Protein AF-A0A9W4V051-F1 (afdb_monomer)

Foldseek 3Di:
DPPDDDPDPPDPPPADPVNVDDDPVNVVVVVCVVVVPDPDDDDPVNVCVVVVVVVVD

Secondary structure (DSSP, 8-state):
---PPP--SSS-TT--HHHHS--HHHHHHHHHHHHTS-SSPPPHHHHHHHHHHHTT-

Mean predicted aligned error: 14.43 Å

Solvent-accessible surface area (backbone atoms only — not comparable to full-atom values): 3856 Å² total; per-residue (Å²): 128,88,88,65,77,76,80,70,82,89,50,77,84,85,59,55,73,76,74,70,50,86,46,79,62,55,51,51,52,50,51,47,55,68,68,64,50,68,99,56,85,80,50,71,66,59,50,51,54,55,54,55,54,63,74,74,106

Structure (mmCIF, N/CA/C/O backbone):
data_AF-A0A9W4V051-F1
#
_entry.id   AF-A0A9W4V051-F1
#
loop_
_atom_site.group_PDB
_atom_site.id
_atom_site.type_symbol
_atom_site.label_atom_id
_atom_site.label_alt_id
_atom_site.label_comp_id
_atom_site.label_asym_id
_atom_site.label_entity_id
_atom_site.label_seq_id
_atom_site.pdbx_PDB_ins_code
_atom_site.Cartn_x
_atom_site.Cartn_y
_atom_site.Cartn_z
_atom_site.occupancy
_atom_site.B_iso_or_equiv
_atom_site.auth_seq_id
_atom_site.auth_comp_id
_atom_site.auth_asym_id
_atom_site.auth_atom_id
_atom_site.pdbx_PDB_model_num
ATOM 1 N N . MET A 1 1 ? -33.048 -8.132 -18.921 1.00 44.00 1 MET A N 1
ATOM 2 C CA . MET A 1 1 ? -31.862 -7.806 -18.098 1.00 44.00 1 MET A CA 1
ATOM 3 C C . MET A 1 1 ? -30.655 -7.970 -19.005 1.00 44.00 1 MET A C 1
ATOM 5 O O . MET A 1 1 ? -30.663 -8.956 -19.731 1.00 44.00 1 MET A O 1
ATOM 9 N N . PRO A 1 2 ? -29.685 -7.043 -19.081 1.00 45.00 2 PRO A N 1
ATOM 10 C CA . PRO A 1 2 ? -28.478 -7.336 -19.833 1.00 45.00 2 PRO A CA 1
ATOM 11 C C . PRO A 1 2 ? -27.679 -8.369 -19.034 1.00 45.00 2 PRO A C 1
ATOM 13 O O . PRO A 1 2 ? -27.147 -8.066 -17.968 1.00 45.00 2 PRO A O 1
ATOM 16 N N . GLU A 1 3 ? -27.669 -9.595 -19.548 1.00 54.88 3 GLU A N 1
ATOM 17 C CA . GLU A 1 3 ? -26.812 -10.703 -19.138 1.00 54.88 3 GLU A CA 1
ATOM 18 C C . GLU A 1 3 ? -25.359 -10.322 -19.430 1.00 54.88 3 GLU A C 1
ATOM 20 O O . GLU A 1 3 ? -24.811 -10.618 -20.488 1.00 54.88 3 GLU A O 1
ATOM 25 N N . LYS A 1 4 ? -24.728 -9.584 -18.521 1.00 49.62 4 LYS A N 1
ATOM 26 C CA . LYS A 1 4 ? -23.271 -9.606 -18.442 1.00 49.62 4 LYS A CA 1
ATOM 27 C C . LYS A 1 4 ? -22.915 -10.551 -17.305 1.00 49.62 4 LYS A C 1
ATOM 29 O O . LYS A 1 4 ? -23.490 -10.390 -16.224 1.00 49.62 4 LYS A O 1
ATOM 34 N N . PRO A 1 5 ? -22.034 -11.538 -17.533 1.00 51.00 5 PRO A N 1
ATOM 35 C CA . PRO A 1 5 ? -21.617 -12.417 -16.458 1.00 51.00 5 PRO A CA 1
ATOM 36 C C . PRO A 1 5 ? -21.034 -11.563 -15.328 1.00 51.00 5 PRO A C 1
ATOM 38 O O . PRO A 1 5 ? -20.364 -10.553 -15.581 1.00 51.00 5 PRO A O 1
ATOM 41 N N . LEU A 1 6 ? -21.323 -11.953 -14.079 1.00 55.69 6 LEU A N 1
ATOM 42 C CA . LEU A 1 6 ? -20.491 -11.547 -12.951 1.00 55.69 6 LEU A CA 1
ATOM 43 C C . LEU A 1 6 ? -19.055 -11.836 -13.376 1.00 55.69 6 LEU A C 1
ATOM 45 O O . LEU A 1 6 ? -18.774 -12.955 -13.789 1.00 55.69 6 LEU A O 1
ATOM 49 N N . ARG A 1 7 ? -18.208 -10.805 -13.343 1.00 52.81 7 ARG A N 1
ATOM 50 C CA . ARG A 1 7 ? -16.789 -10.874 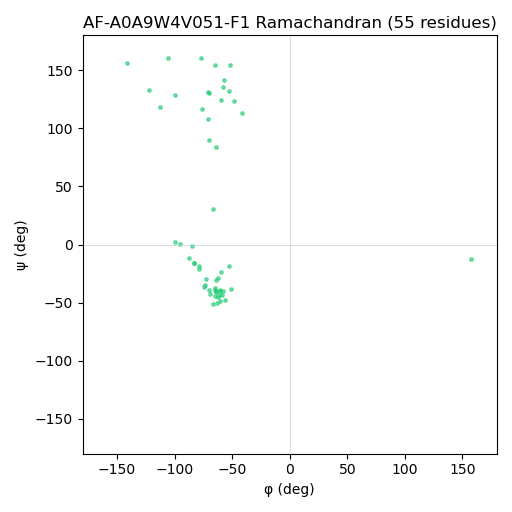-13.697 1.00 52.81 7 ARG A CA 1
ATOM 51 C C . ARG A 1 7 ? -16.216 -12.166 -13.112 1.00 52.81 7 ARG A C 1
ATOM 53 O O . ARG A 1 7 ? -16.245 -12.304 -11.890 1.00 52.81 7 ARG A O 1
ATOM 60 N N . ASP A 1 8 ? -15.823 -13.108 -13.962 1.00 55.19 8 ASP A N 1
ATOM 61 C CA . ASP A 1 8 ? -15.211 -14.345 -13.494 1.00 55.19 8 ASP A CA 1
ATOM 62 C C . ASP A 1 8 ? -13.815 -13.975 -12.977 1.00 55.19 8 ASP A C 1
ATOM 64 O O . ASP A 1 8 ? -13.123 -13.154 -13.574 1.00 55.19 8 ASP A O 1
ATOM 68 N N . TRP A 1 9 ? -13.467 -14.436 -11.777 1.00 54.53 9 TRP A N 1
ATOM 69 C CA . TRP A 1 9 ? -12.185 -14.102 -11.131 1.00 54.53 9 TRP A CA 1
ATOM 70 C C . TRP A 1 9 ? -11.131 -15.186 -11.399 1.00 54.53 9 TRP A C 1
ATOM 72 O O . TRP A 1 9 ? -10.021 -15.113 -10.871 1.00 54.53 9 TRP A O 1
ATOM 82 N N . THR A 1 10 ? -11.492 -16.228 -12.153 1.00 53.72 10 THR A N 1
ATOM 83 C CA . THR A 1 10 ? -10.668 -17.422 -12.390 1.00 53.72 10 THR A CA 1
ATOM 84 C C . THR A 1 10 ? -9.572 -17.220 -13.419 1.00 53.72 10 THR A C 1
ATOM 86 O O . THR A 1 10 ? -8.580 -17.946 -13.429 1.00 53.72 10 THR A O 1
ATOM 89 N N . ASP A 1 11 ? -9.726 -16.224 -14.265 1.00 54.19 11 ASP A N 1
ATOM 90 C CA . ASP A 1 11 ? -8.801 -15.834 -15.294 1.00 54.19 11 ASP A CA 1
ATOM 91 C C . ASP A 1 11 ? -8.432 -14.379 -15.032 1.00 54.19 11 ASP A C 1
ATOM 93 O O . ASP A 1 11 ? -9.270 -13.520 -14.782 1.00 54.19 11 ASP A O 1
ATOM 97 N N . ALA A 1 12 ? -7.152 -14.044 -15.067 1.00 54.50 12 ALA A N 1
ATOM 98 C CA . ALA A 1 12 ? -6.719 -12.652 -15.013 1.00 54.50 12 ALA A CA 1
ATOM 99 C C . ALA A 1 12 ? -7.137 -11.864 -16.287 1.00 54.50 12 ALA A C 1
ATOM 101 O O . ALA A 1 12 ? -6.434 -10.944 -16.707 1.00 54.50 12 ALA A O 1
ATOM 102 N N . GLU A 1 13 ? -8.258 -12.220 -16.926 1.00 56.31 13 GLU A N 1
ATOM 103 C CA . GLU A 1 13 ? -8.807 -11.624 -18.136 1.00 56.31 13 GLU A CA 1
ATOM 104 C C . GLU A 1 13 ? -9.339 -10.223 -17.824 1.00 56.31 13 GLU A C 1
ATOM 106 O O . GLU A 1 13 ? -10.479 -9.974 -17.429 1.00 56.31 13 GLU A O 1
ATOM 111 N N . GLY A 1 14 ? -8.438 -9.262 -17.969 1.00 61.97 14 GLY A N 1
ATOM 112 C CA . GLY A 1 14 ? -8.725 -7.846 -17.784 1.00 61.97 14 GLY A CA 1
ATOM 113 C C . GLY A 1 14 ? -7.497 -7.013 -17.458 1.00 61.97 14 GLY A C 1
ATOM 114 O O . GLY A 1 14 ? -7.582 -5.789 -17.524 1.00 61.97 14 GLY A O 1
ATOM 115 N N . TRP A 1 15 ? -6.378 -7.659 -17.133 1.00 63.94 15 TRP A N 1
ATOM 116 C CA . TRP A 1 15 ? -5.104 -6.998 -16.906 1.00 63.94 15 TRP A CA 1
ATOM 117 C C . TRP A 1 15 ? -4.145 -7.414 -18.012 1.00 63.94 15 TRP A C 1
ATOM 119 O O . TRP A 1 15 ? -3.852 -8.598 -18.172 1.00 63.94 15 TRP A O 1
ATOM 129 N N . SER A 1 16 ? -3.677 -6.454 -18.808 1.00 69.75 16 SER A N 1
ATOM 130 C CA . SER A 1 16 ? -2.573 -6.734 -19.719 1.00 69.75 16 SER A CA 1
ATOM 131 C C . SER A 1 16 ? -1.317 -7.060 -18.910 1.00 69.75 16 SER A C 1
ATOM 133 O O . SER A 1 16 ? -1.162 -6.612 -17.772 1.00 69.75 16 SER A O 1
ATOM 135 N N . GLU A 1 17 ? -0.395 -7.822 -19.498 1.00 70.62 17 GLU A N 1
ATOM 136 C CA . GLU A 1 17 ? 0.893 -8.139 -18.869 1.00 70.62 17 GLU A CA 1
ATOM 137 C C . GLU A 1 17 ? 1.608 -6.868 -18.377 1.00 70.62 17 GLU A C 1
ATOM 139 O O . GLU A 1 17 ? 2.151 -6.847 -17.276 1.00 70.62 17 GLU A O 1
ATOM 144 N N . ASP A 1 18 ? 1.520 -5.777 -19.140 1.00 74.00 18 ASP A N 1
ATOM 145 C CA . ASP A 1 18 ? 2.087 -4.477 -18.774 1.00 74.00 18 ASP A CA 1
ATOM 146 C C . ASP A 1 18 ? 1.455 -3.862 -17.520 1.00 74.00 18 ASP A C 1
ATOM 148 O O . ASP A 1 18 ? 2.142 -3.171 -16.774 1.00 74.00 18 ASP A O 1
ATOM 152 N N . GLN A 1 19 ? 0.176 -4.129 -17.246 1.00 68.88 19 GLN A N 1
ATOM 153 C CA . GLN A 1 19 ? -0.488 -3.670 -16.021 1.00 68.88 19 GLN A CA 1
ATOM 154 C C . GLN A 1 19 ? -0.149 -4.532 -14.802 1.00 68.88 19 GLN A C 1
ATOM 156 O O . GLN A 1 19 ? -0.348 -4.099 -13.670 1.00 68.88 19 GLN A O 1
ATOM 161 N N . LEU A 1 20 ? 0.350 -5.749 -15.024 1.00 74.69 20 LEU A N 1
ATOM 162 C CA . LEU A 1 20 ? 0.848 -6.628 -13.967 1.00 74.69 20 LEU A CA 1
ATOM 163 C C . LEU A 1 20 ? 2.330 -6.376 -13.661 1.00 74.69 20 LEU A C 1
ATOM 165 O O . LEU A 1 20 ? 2.851 -6.879 -12.662 1.00 74.69 20 LEU A O 1
ATOM 169 N N . ARG A 1 21 ? 3.030 -5.606 -14.503 1.00 84.69 21 ARG A N 1
ATOM 170 C CA . ARG A 1 21 ? 4.430 -5.249 -14.279 1.00 84.69 21 ARG A CA 1
ATOM 171 C C . ARG A 1 21 ? 4.527 -4.179 -13.205 1.00 84.69 21 ARG A C 1
ATOM 173 O O . ARG A 1 21 ? 4.102 -3.046 -13.391 1.00 84.69 21 ARG A O 1
ATOM 180 N N . TRP A 1 22 ? 5.176 -4.546 -12.108 1.00 84.69 22 TRP A N 1
ATOM 181 C CA . TRP A 1 22 ? 5.541 -3.610 -11.058 1.00 84.69 22 TRP A CA 1
ATOM 182 C C . TRP A 1 22 ? 6.451 -2.506 -11.603 1.00 84.69 22 TRP A C 1
ATOM 184 O O . TRP A 1 22 ? 7.521 -2.784 -12.154 1.00 84.69 22 TRP A O 1
ATOM 194 N N . THR A 1 23 ? 6.055 -1.253 -11.417 1.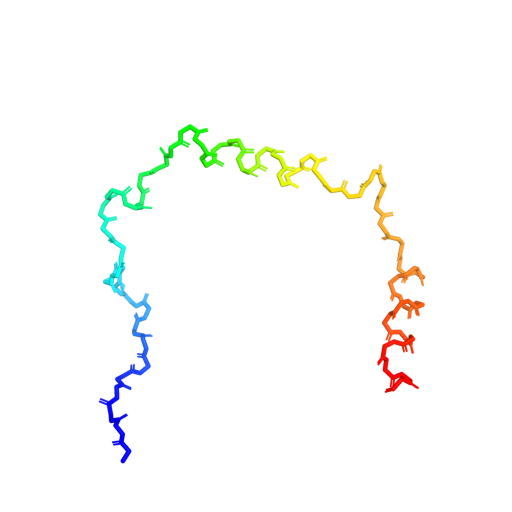00 89.88 23 THR A N 1
ATOM 195 C CA . THR A 1 23 ? 6.832 -0.089 -11.841 1.00 89.88 23 THR A CA 1
ATOM 196 C C . THR A 1 23 ? 7.500 0.609 -10.652 1.00 89.88 23 THR A C 1
ATOM 198 O O . THR A 1 23 ? 7.073 0.472 -9.503 1.00 89.88 23 THR A O 1
ATOM 201 N N . PRO A 1 24 ? 8.539 1.431 -10.891 1.00 92.81 24 PRO A N 1
ATOM 202 C CA . PRO A 1 24 ? 9.103 2.281 -9.844 1.00 92.81 24 PRO A CA 1
ATOM 203 C C . PRO A 1 24 ? 8.099 3.269 -9.232 1.00 92.81 24 PRO A C 1
ATOM 205 O O . PRO A 1 24 ? 8.305 3.722 -8.109 1.00 92.81 24 PRO A O 1
ATOM 208 N N . GLU A 1 25 ? 7.033 3.635 -9.952 1.00 89.88 25 GLU A N 1
ATOM 209 C CA . GLU A 1 25 ? 5.987 4.513 -9.420 1.00 89.88 25 GLU A CA 1
ATOM 210 C C . GLU A 1 25 ? 5.080 3.767 -8.431 1.00 89.88 25 GLU A C 1
ATOM 212 O O . GLU A 1 25 ? 4.747 4.322 -7.385 1.00 89.88 25 GLU A O 1
ATOM 217 N N . ASP A 1 26 ? 4.787 2.486 -8.680 1.00 89.25 26 ASP A N 1
ATOM 218 C CA . ASP A 1 26 ? 4.051 1.630 -7.738 1.00 89.25 26 ASP A CA 1
ATOM 219 C C . ASP A 1 26 ? 4.801 1.495 -6.409 1.00 89.25 26 ASP A C 1
ATOM 221 O O . ASP A 1 26 ? 4.197 1.601 -5.339 1.00 89.25 26 ASP A O 1
ATOM 225 N N . THR A 1 27 ? 6.137 1.382 -6.460 1.00 89.88 27 THR A N 1
ATOM 226 C CA . THR A 1 27 ? 6.983 1.430 -5.257 1.00 89.88 27 THR A CA 1
ATOM 227 C C . THR A 1 27 ? 6.760 2.719 -4.471 1.00 89.88 27 THR A C 1
ATOM 229 O O . THR A 1 27 ? 6.525 2.662 -3.266 1.00 89.88 27 THR A O 1
ATOM 232 N N . LYS A 1 28 ? 6.765 3.884 -5.131 1.00 89.56 28 LYS A N 1
ATOM 233 C CA . LYS A 1 28 ? 6.555 5.172 -4.449 1.00 89.56 28 LYS A CA 1
ATOM 234 C C . LYS A 1 28 ? 5.155 5.288 -3.854 1.00 89.56 28 LYS A C 1
ATOM 236 O O . LYS A 1 28 ? 5.003 5.844 -2.76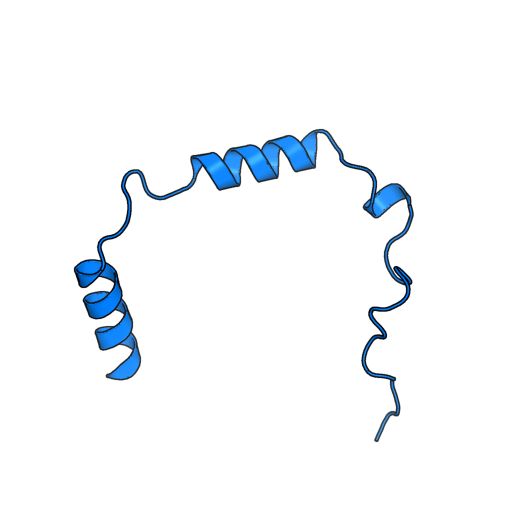7 1.00 89.56 28 LYS A O 1
ATOM 241 N N . ILE A 1 29 ? 4.129 4.799 -4.553 1.00 86.44 29 ILE A N 1
ATOM 242 C CA . ILE A 1 29 ? 2.742 4.809 -4.066 1.00 86.44 29 ILE A CA 1
ATOM 243 C C . ILE A 1 29 ? 2.615 3.920 -2.826 1.00 86.44 29 ILE A C 1
ATOM 245 O O . ILE A 1 29 ? 2.027 4.340 -1.825 1.00 86.44 29 ILE A O 1
ATOM 249 N N . MET A 1 30 ? 3.207 2.727 -2.858 1.00 86.12 30 MET A N 1
ATOM 250 C CA . MET A 1 30 ? 3.237 1.808 -1.724 1.00 86.12 30 MET A CA 1
ATOM 251 C C . MET A 1 30 ? 3.997 2.409 -0.537 1.00 86.12 30 MET A C 1
ATOM 253 O O . MET A 1 30 ? 3.460 2.454 0.567 1.00 86.12 30 MET A O 1
ATOM 257 N N . GLU A 1 31 ? 5.208 2.927 -0.748 1.00 86.75 31 GLU A N 1
ATOM 258 C CA . GLU A 1 31 ? 6.018 3.556 0.302 1.00 86.75 31 GLU A CA 1
ATOM 259 C C . GLU A 1 31 ? 5.302 4.747 0.937 1.00 86.75 31 GLU A C 1
ATOM 261 O O . GLU A 1 31 ? 5.280 4.877 2.160 1.00 86.75 31 GLU A O 1
ATOM 266 N N . ARG A 1 32 ? 4.668 5.607 0.132 1.00 83.94 32 ARG A N 1
ATOM 267 C CA . ARG A 1 32 ? 3.839 6.699 0.654 1.00 83.94 32 ARG A CA 1
ATOM 268 C C . ARG A 1 32 ? 2.677 6.163 1.467 1.00 83.94 32 ARG A C 1
ATOM 270 O O . ARG A 1 32 ? 2.431 6.690 2.540 1.00 83.94 32 ARG A O 1
ATOM 277 N N . SER A 1 33 ? 1.997 5.123 0.997 1.00 79.94 33 SER A N 1
ATOM 278 C CA . SER A 1 33 ? 0.859 4.534 1.707 1.00 79.94 33 SER A CA 1
ATOM 279 C C . SER A 1 33 ? 1.282 3.969 3.066 1.00 79.94 33 SER A C 1
ATOM 281 O O . SER A 1 33 ? 0.659 4.288 4.077 1.00 79.94 33 SER A O 1
ATOM 283 N N . LEU A 1 34 ? 2.397 3.234 3.113 1.00 77.94 34 LEU A N 1
ATOM 284 C CA . LEU A 1 34 ? 2.979 2.690 4.344 1.00 77.94 34 LEU A CA 1
ATOM 285 C C . LEU A 1 34 ? 3.442 3.791 5.310 1.00 77.94 34 LEU A C 1
ATOM 287 O O . LEU A 1 34 ? 3.201 3.697 6.510 1.00 77.94 34 LEU A O 1
ATOM 291 N N . ASN A 1 35 ? 4.053 4.857 4.790 1.00 78.06 35 ASN A N 1
ATOM 292 C CA . ASN A 1 35 ? 4.549 5.977 5.594 1.00 78.06 35 ASN A CA 1
ATOM 293 C C . ASN A 1 35 ? 3.465 7.015 5.946 1.00 78.06 35 ASN A C 1
ATOM 295 O O . ASN A 1 35 ? 3.669 7.835 6.837 1.00 78.06 35 ASN A O 1
ATOM 299 N N . SER A 1 36 ? 2.318 6.994 5.260 1.00 73.50 36 SER A N 1
ATOM 300 C CA . SER A 1 36 ? 1.167 7.878 5.514 1.00 73.50 36 SER A CA 1
ATOM 301 C C . SER A 1 36 ? 0.229 7.363 6.601 1.00 73.50 36 SER A C 1
ATOM 303 O O . SER A 1 36 ? -0.757 8.026 6.928 1.00 73.50 36 SER A O 1
ATOM 305 N N . GLY A 1 37 ? 0.527 6.186 7.162 1.00 68.50 37 GLY A N 1
ATOM 306 C CA . GLY A 1 37 ? -0.172 5.673 8.327 1.00 68.50 37 GLY A CA 1
ATOM 307 C C . GLY A 1 37 ? -0.198 6.706 9.463 1.00 68.50 37 GLY A C 1
ATOM 308 O O . GLY A 1 37 ? 0.666 7.588 9.545 1.00 68.50 37 GLY A O 1
ATOM 309 N N . PRO A 1 38 ? -1.198 6.633 10.355 1.00 65.88 38 PRO A N 1
ATOM 310 C CA . PRO A 1 38 ? -1.291 7.571 11.460 1.00 65.88 38 PRO A CA 1
ATOM 311 C C . PRO A 1 38 ? -0.006 7.491 12.294 1.00 65.88 38 PRO A C 1
ATOM 313 O O . PRO A 1 38 ? 0.474 6.399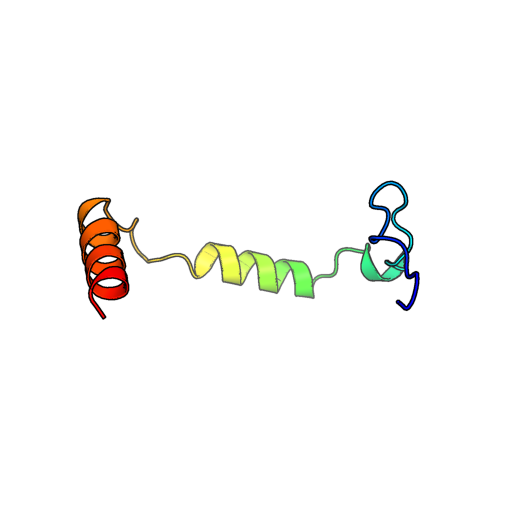 12.59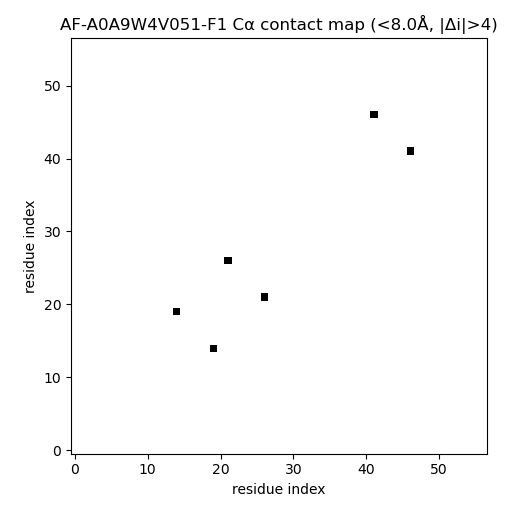2 1.00 65.88 38 PRO A O 1
ATOM 316 N N . HIS A 1 39 ? 0.547 8.648 12.685 1.00 68.31 39 HIS A N 1
ATOM 317 C CA . HIS A 1 39 ? 1.808 8.746 13.444 1.00 68.31 39 HIS A CA 1
ATOM 318 C C . HIS A 1 39 ? 1.836 7.8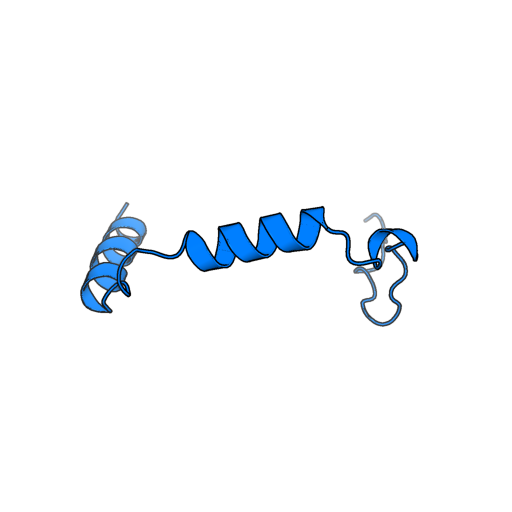82 14.718 1.00 68.31 39 HIS A C 1
ATOM 320 O O . HIS A 1 39 ? 2.902 7.595 15.256 1.00 68.31 39 HIS A O 1
ATOM 326 N N . ARG A 1 40 ? 0.660 7.461 15.195 1.00 74.94 40 ARG A N 1
ATOM 327 C CA . ARG A 1 40 ? 0.474 6.409 16.189 1.00 74.94 40 ARG A CA 1
ATOM 328 C C . ARG A 1 40 ? -0.747 5.567 15.839 1.00 74.94 40 ARG A C 1
ATOM 330 O O . ARG A 1 40 ? -1.681 6.063 15.208 1.00 74.94 40 ARG A O 1
ATOM 337 N N . ALA A 1 41 ? -0.772 4.326 16.319 1.00 74.44 41 ALA A N 1
ATOM 338 C CA . ALA A 1 41 ? -1.962 3.488 16.246 1.00 74.44 41 ALA A CA 1
ATOM 339 C C . ALA A 1 41 ? -3.176 4.229 16.838 1.00 74.44 41 ALA A C 1
ATOM 341 O O . ALA A 1 41 ? -3.094 4.822 17.918 1.00 74.44 41 ALA A O 1
ATOM 342 N N . THR A 1 42 ? -4.290 4.219 16.105 1.00 77.94 42 THR A N 1
ATOM 343 C CA . THR A 1 42 ? -5.580 4.703 16.610 1.00 77.94 42 THR A CA 1
ATOM 344 C C . THR A 1 42 ? -6.083 3.718 17.657 1.00 77.94 42 THR A C 1
ATOM 346 O O . THR A 1 42 ? -6.070 2.511 17.410 1.00 77.94 42 THR A O 1
ATOM 349 N N . THR A 1 43 ? -6.485 4.203 18.830 1.00 83.69 43 THR A N 1
ATOM 350 C CA . THR A 1 43 ? -6.936 3.311 19.904 1.00 83.69 43 THR A CA 1
ATOM 351 C C . THR A 1 43 ? -8.348 2.797 19.638 1.00 83.69 43 THR A C 1
ATOM 353 O O . THR A 1 43 ? -9.113 3.373 18.859 1.00 83.69 43 THR A O 1
ATOM 356 N N . TYR A 1 44 ? -8.711 1.704 20.306 1.00 78.88 44 TYR A N 1
ATOM 357 C CA . TYR A 1 44 ? -10.052 1.138 20.212 1.00 78.88 44 TYR A CA 1
ATOM 358 C C . TYR A 1 44 ? -11.128 2.161 20.621 1.00 78.88 44 TYR A C 1
ATOM 360 O O . TYR A 1 44 ? -12.146 2.301 19.945 1.00 78.88 44 TYR A O 1
ATOM 368 N N . GLU A 1 45 ? -10.870 2.950 21.664 1.00 84.62 45 GLU A N 1
ATOM 369 C CA . GLU A 1 45 ? -11.775 3.992 22.158 1.00 84.62 45 GLU A CA 1
ATOM 370 C C . GLU A 1 45 ? -11.981 5.111 21.126 1.00 84.62 45 GLU A C 1
ATOM 372 O O . GLU A 1 45 ? -13.103 5.585 20.931 1.00 84.62 45 GLU A O 1
ATOM 377 N N . GLU A 1 46 ? -10.915 5.511 20.423 1.00 81.69 46 GLU A N 1
ATOM 378 C CA . GLU A 1 46 ? -10.970 6.518 19.357 1.00 81.69 46 GLU A CA 1
ATOM 379 C C . GLU A 1 46 ? -11.803 6.031 18.158 1.00 81.69 46 GLU A C 1
ATOM 381 O O . GLU A 1 46 ? -12.565 6.810 17.576 1.00 81.69 46 GLU A O 1
ATOM 386 N N . ILE A 1 47 ? -11.706 4.741 17.815 1.00 83.44 47 ILE A N 1
ATOM 387 C CA . ILE A 1 47 ? -12.511 4.112 16.757 1.00 83.44 47 ILE A CA 1
ATOM 388 C C . ILE A 1 47 ? -13.988 4.086 17.161 1.00 83.44 47 ILE A C 1
ATOM 390 O O . ILE A 1 47 ? -14.839 4.556 16.402 1.00 83.44 47 ILE A O 1
ATOM 394 N N . VAL A 1 48 ? -14.299 3.591 18.363 1.00 82.56 48 VAL A N 1
ATOM 395 C CA . VAL A 1 48 ? -15.679 3.486 18.867 1.00 82.56 48 VAL A CA 1
ATOM 396 C C . VAL A 1 48 ? -16.343 4.860 18.958 1.00 82.56 48 VAL A C 1
ATOM 398 O O . VAL A 1 48 ? -17.501 5.001 18.571 1.00 82.56 48 VAL A O 1
ATOM 401 N N . SER A 1 49 ? -15.611 5.887 19.397 1.00 78.06 49 SER A N 1
ATOM 402 C CA . SER A 1 49 ? -16.107 7.266 19.448 1.00 78.06 49 SER A CA 1
ATOM 403 C C . SER A 1 49 ? -16.498 7.791 18.059 1.00 78.06 49 SER A C 1
ATOM 405 O O . SER A 1 49 ? -17.611 8.280 17.868 1.00 78.06 49 SER A O 1
ATOM 407 N N . LYS A 1 50 ? -15.631 7.626 17.050 1.00 78.69 50 LYS A N 1
ATOM 408 C CA . LYS A 1 50 ? -15.900 8.111 15.684 1.00 78.69 50 LYS A CA 1
ATOM 409 C C . LYS A 1 50 ? -17.014 7.339 14.981 1.00 78.69 50 LYS A C 1
ATOM 411 O O . LYS A 1 50 ? -1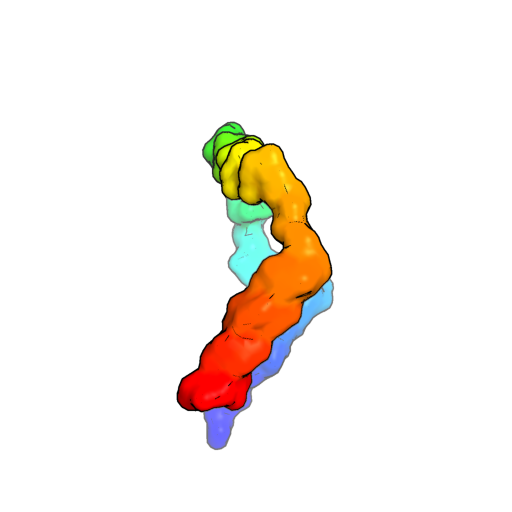7.868 7.947 14.341 1.00 78.69 50 LYS A O 1
ATOM 416 N N . VAL A 1 51 ? -17.029 6.013 15.104 1.00 77.75 51 VAL A N 1
ATOM 417 C CA . VAL A 1 51 ? -18.069 5.169 14.492 1.00 77.75 51 VAL A CA 1
ATOM 418 C C . VAL A 1 51 ? -19.412 5.371 15.197 1.00 77.75 51 VAL A C 1
ATOM 420 O O . VAL A 1 51 ? -20.443 5.476 14.539 1.00 77.75 5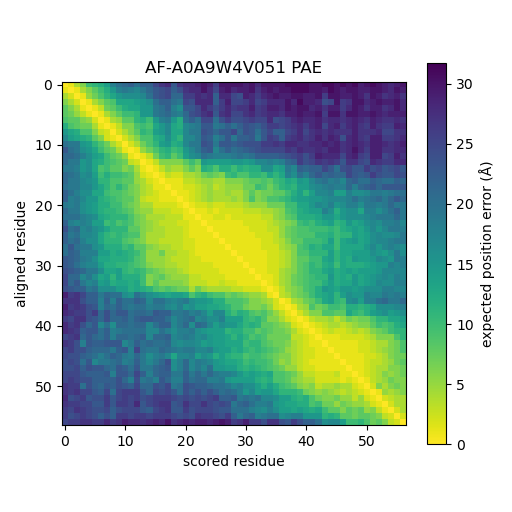1 VAL A O 1
ATOM 423 N N . GLY A 1 52 ? -19.409 5.518 16.524 1.00 71.06 52 GLY A N 1
ATOM 424 C CA . GLY A 1 52 ? -20.611 5.818 17.302 1.00 71.06 52 GLY A CA 1
ATOM 425 C C . GLY A 1 52 ? -21.254 7.164 16.949 1.00 71.06 52 GLY A C 1
ATOM 426 O O . GLY A 1 52 ? -22.473 7.292 17.052 1.00 71.06 52 GLY A O 1
ATOM 427 N N . LEU A 1 53 ? -20.465 8.144 16.496 1.00 60.00 53 LEU A N 1
ATOM 428 C CA . LEU A 1 53 ? -20.965 9.419 15.968 1.00 60.00 53 LEU A CA 1
ATOM 429 C C . LEU A 1 53 ? -21.591 9.276 14.571 1.00 60.00 53 LEU A C 1
ATOM 431 O O . LEU A 1 53 ? -22.579 9.944 14.292 1.00 60.00 53 LEU A O 1
ATOM 435 N N . LEU A 1 54 ? -21.066 8.388 13.719 1.00 58.91 54 LEU A N 1
ATOM 436 C CA . LEU A 1 54 ? -21.593 8.142 12.368 1.00 58.91 54 LEU A CA 1
ATOM 437 C C . LEU A 1 54 ? -22.926 7.380 12.363 1.00 58.91 54 LEU A C 1
ATOM 439 O O . LEU A 1 54 ? -23.726 7.566 11.457 1.00 58.91 54 LEU A O 1
ATOM 443 N N . VAL A 1 55 ? -23.174 6.530 13.364 1.00 60.12 55 VAL A N 1
ATOM 444 C CA . VAL A 1 55 ? -24.410 5.726 13.467 1.00 60.12 55 VAL A CA 1
ATOM 445 C C . VAL A 1 55 ? -25.572 6.507 14.103 1.00 60.12 55 VAL A C 1
ATOM 447 O O . VAL A 1 55 ? -26.724 6.099 13.997 1.00 60.12 55 VAL A O 1
ATOM 450 N N . LYS A 1 56 ? -25.290 7.632 14.774 1.00 55.62 56 LYS A N 1
ATOM 451 C CA . LYS A 1 56 ? -26.301 8.493 15.417 1.00 55.62 56 LYS A CA 1
ATOM 452 C C .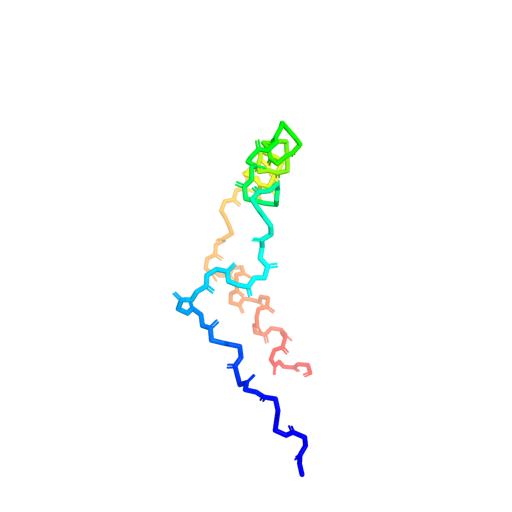 LYS A 1 56 ? -26.678 9.737 14.596 1.00 55.62 56 LYS A C 1
ATOM 454 O O . LYS A 1 56 ? -27.448 10.552 15.103 1.00 55.62 56 LYS A O 1
ATOM 459 N N . GLY A 1 57 ? -26.111 9.897 13.398 1.00 44.97 57 GLY A N 1
ATOM 460 C CA . GLY A 1 57 ? -26.395 10.990 12.460 1.00 44.97 57 GLY A CA 1
ATOM 461 C C . GLY A 1 57 ? -27.430 10.618 11.412 1.00 44.97 57 GLY A C 1
ATOM 462 O O . GLY A 1 57 ? -27.499 9.421 11.059 1.00 44.97 57 GLY A O 1
#

Nearest PDB structures (foldseek):
  6ynx-assembly1_B  TM=3.462E-01  e=8.633E+00  Tetrahymena thermophila
  4kzp-assembly1_D  TM=3.334E-01  e=6.884E+00  Mycolicibacterium smegmatis MC2 155

Radius of gyration: 19.88 Å; Cα contacts (8 Å, |Δi|>4): 3; chains: 1; bounding box: 41×28×42 Å

pLDDT: mean 70.85, std 13.82, range [44.0, 92.81]

Sequence (57 aa):
MPEKPLRDWTDAEGWSEDQLRWTPEDTKIMERSLNSGPHRATTYEEIVSKVGLLVKG